Protein AF-A0A813L9Q8-F1 (afdb_monomer_lite)

Radius of gyration: 26.81 Å; chains: 1; bounding box: 58×36×61 Å

Organism: Polarella glacialis (NCBI:txid89957)

Sequence (128 aa):
VRGERARVSLQGWLHARSLEETLGFESRQFATLQQILVPKEPCPAVVAAPAGGQEEDSNELSEEDLKVLSEWISPAYLSPQALQAVCKRFENASYAVLTEFLRPEVAARLSTSLEEVDAADGFAPGAE

pLDDT: mean 76.22, std 12.98, range [47.34, 92.19]

InterPro domains:
  IPR019601 Oxoglutarate/iron-dependent oxygenase, C-terminal degradation domain [PF10637] (65-119)
  IPR043044 TPA1/Ofd1, C-terminal [G3DSA:3.60.130.20] (16-128)
  IPR051842 Ribosomal subunit uS12 prolyl hydroxylase [PTHR12117] (4-118)

Foldseek 3Di:
DPDPDDDDDDDDDDDDPDCVPDPCSVVDDPPDVVNVPPDPDDDPDPPDDPPPPDPPPPPDDDPVNLVVLVQWFDVCCVDPVNVVVQVVVCVVPVDGDDDRGTDPVVVVVVVVVVQVVCVVVQNHDPSD

Secondary structure (DSSP, 8-state):
--SS------------S-STTSTTGGG-----HHHHHS-SS------PPP---------S--HHHHHHHHHHB-HHHHSHHHHHHHHHHHHHHS----SS-B-HHHHHHHHHHHHHHHHHTT--TT--

Structure (mmCIF, N/CA/C/O backbone):
data_AF-A0A813L9Q8-F1
#
_entry.id   AF-A0A813L9Q8-F1
#
loop_
_atom_site.group_PDB
_atom_site.id
_atom_site.type_symbol
_atom_site.label_atom_id
_atom_site.label_alt_id
_atom_site.label_comp_id
_atom_site.label_asym_id
_atom_site.label_entity_id
_atom_site.label_seq_id
_atom_site.pdbx_PDB_ins_code
_atom_site.Cartn_x
_atom_site.Cartn_y
_atom_site.Cartn_z
_atom_site.occupancy
_atom_site.B_iso_or_equiv
_atom_site.auth_seq_id
_atom_site.auth_comp_id
_atom_site.auth_asym_id
_atom_site.auth_atom_id
_atom_site.pdbx_PDB_model_num
ATOM 1 N N . VAL A 1 1 ? 0.931 -10.677 -21.254 1.00 59.31 1 VAL A N 1
ATOM 2 C CA . VAL A 1 1 ? -0.010 -10.782 -22.390 1.00 59.31 1 VAL A CA 1
ATOM 3 C C . VAL A 1 1 ? -1.357 -11.029 -21.765 1.00 59.31 1 VAL A C 1
ATOM 5 O O . VAL A 1 1 ? -1.476 -12.034 -21.079 1.00 59.31 1 VAL A O 1
ATOM 8 N N . ARG A 1 2 ? -2.282 -10.072 -21.854 1.00 67.06 2 ARG A N 1
ATOM 9 C CA . ARG A 1 2 ? -3.672 -10.329 -21.468 1.00 67.06 2 ARG A CA 1
ATOM 10 C C . ARG A 1 2 ? -4.304 -11.115 -22.629 1.00 67.06 2 ARG A C 1
ATOM 12 O O . ARG A 1 2 ? -4.109 -10.723 -23.779 1.00 67.06 2 ARG A O 1
ATOM 19 N N . GLY A 1 3 ? -4.861 -12.293 -22.343 1.00 79.88 3 GLY A N 1
ATOM 20 C CA . GLY A 1 3 ? -5.390 -13.256 -23.322 1.00 79.88 3 GLY A CA 1
ATOM 21 C C . GLY A 1 3 ? -4.858 -14.691 -23.159 1.00 79.88 3 GLY A C 1
ATOM 22 O O . GLY A 1 3 ? -3.745 -14.906 -22.685 1.00 79.88 3 GLY A O 1
ATOM 23 N N . GLU A 1 4 ? -5.634 -15.683 -23.609 1.00 81.06 4 GLU A N 1
ATOM 24 C CA . GLU A 1 4 ? -5.356 -17.134 -23.479 1.00 81.06 4 GLU A CA 1
ATOM 25 C C . GLU A 1 4 ? -4.259 -17.669 -24.421 1.00 81.06 4 GLU A C 1
ATOM 27 O O . GLU A 1 4 ? -4.006 -18.871 -24.511 1.00 81.06 4 GLU A O 1
ATOM 32 N N . ARG A 1 5 ? -3.601 -16.787 -25.176 1.00 83.88 5 ARG A N 1
ATOM 33 C CA . ARG A 1 5 ? -2.639 -17.188 -26.204 1.00 83.88 5 ARG A CA 1
ATOM 34 C C . ARG A 1 5 ? -1.246 -17.343 -25.615 1.00 83.88 5 ARG A C 1
ATOM 36 O O . ARG A 1 5 ? -0.712 -16.435 -24.980 1.00 83.88 5 ARG A O 1
ATOM 43 N N . ALA A 1 6 ? -0.612 -18.470 -25.921 1.00 84.94 6 ALA A N 1
ATOM 44 C CA . ALA A 1 6 ? 0.783 -18.693 -25.580 1.00 84.94 6 ALA A CA 1
ATOM 45 C C . ALA A 1 6 ? 1.686 -17.707 -26.341 1.00 84.94 6 ALA A C 1
ATOM 47 O O . ALA A 1 6 ? 1.743 -17.713 -27.573 1.00 84.94 6 ALA A O 1
ATOM 48 N N . ARG A 1 7 ? 2.428 -16.868 -25.607 1.00 83.94 7 ARG A N 1
ATOM 49 C CA . ARG A 1 7 ? 3.512 -16.059 -26.177 1.00 83.94 7 ARG A CA 1
ATOM 50 C C . ARG A 1 7 ? 4.795 -16.875 -26.164 1.00 83.94 7 ARG A C 1
ATOM 52 O O . ARG A 1 7 ? 5.463 -16.963 -25.138 1.00 83.94 7 ARG A O 1
ATOM 59 N N . VAL A 1 8 ? 5.157 -17.425 -27.317 1.00 89.31 8 VAL A N 1
ATOM 60 C CA . VAL A 1 8 ? 6.492 -17.988 -27.532 1.00 89.31 8 VAL A CA 1
ATOM 61 C C . VAL A 1 8 ? 7.408 -16.857 -27.990 1.00 89.31 8 VAL A C 1
ATOM 63 O O . VAL A 1 8 ? 7.179 -16.255 -29.037 1.00 89.31 8 VAL A O 1
ATOM 66 N N . SER A 1 9 ? 8.431 -16.541 -27.199 1.00 89.69 9 SER A N 1
ATOM 67 C CA . SER A 1 9 ? 9.464 -15.572 -27.572 1.00 89.69 9 SER A CA 1
ATOM 68 C C . SER A 1 9 ? 10.846 -16.181 -27.400 1.00 89.69 9 SER A C 1
ATOM 70 O O . SER A 1 9 ? 11.206 -16.597 -26.301 1.00 89.69 9 SER A O 1
ATOM 72 N N . LEU A 1 10 ? 11.630 -16.183 -28.476 1.00 87.12 10 LEU A N 1
ATOM 73 C CA . LEU A 1 10 ? 13.067 -16.412 -28.409 1.00 87.12 10 LEU A CA 1
ATOM 74 C C . LEU A 1 10 ? 13.732 -15.066 -28.132 1.00 87.12 10 LEU A C 1
ATOM 76 O O . LEU A 1 10 ? 13.643 -14.150 -28.946 1.00 87.12 10 LEU A O 1
ATOM 80 N N . GLN A 1 11 ? 14.350 -14.945 -26.962 1.00 90.94 11 GLN A N 1
ATOM 81 C CA . GLN A 1 11 ? 15.095 -13.757 -26.566 1.00 90.94 11 GLN A CA 1
ATOM 82 C C . GLN A 1 11 ? 16.581 -14.085 -26.495 1.00 90.94 11 GLN A C 1
ATOM 84 O O . GLN A 1 11 ? 16.978 -15.124 -25.971 1.00 90.94 11 GLN A O 1
ATOM 89 N N . GLY A 1 12 ? 17.396 -13.191 -27.037 1.00 90.31 12 GLY A N 1
ATOM 90 C CA . GLY A 1 12 ? 18.842 -13.312 -27.051 1.00 90.31 12 GLY A CA 1
ATOM 91 C C . GLY A 1 12 ? 19.469 -11.958 -27.335 1.00 90.31 12 GLY A C 1
ATOM 92 O O . GLY A 1 12 ? 18.827 -11.070 -27.893 1.00 90.31 12 GLY A O 1
ATOM 93 N N . TRP A 1 13 ? 20.723 -11.813 -26.931 1.00 85.69 13 TRP A N 1
ATOM 94 C CA . TRP A 1 13 ? 21.517 -10.620 -27.178 1.00 85.69 13 TRP A CA 1
ATOM 95 C C . TRP A 1 13 ? 22.712 -11.013 -28.035 1.00 85.69 13 TRP A C 1
ATOM 97 O O . TRP A 1 13 ? 23.395 -11.997 -27.754 1.00 85.69 13 TRP A O 1
ATOM 107 N N . LEU A 1 14 ? 22.961 -10.245 -29.091 1.00 81.12 14 LEU A N 1
ATOM 108 C CA . LEU A 1 14 ? 24.197 -10.354 -29.853 1.00 81.12 14 LEU A CA 1
ATOM 109 C C . LEU A 1 14 ? 25.242 -9.487 -29.157 1.00 81.12 14 LEU A C 1
ATOM 111 O O . LEU A 1 14 ? 25.159 -8.259 -29.181 1.00 81.12 14 LEU A O 1
ATOM 115 N N . HIS A 1 15 ? 26.208 -10.130 -28.510 1.00 78.19 15 HIS A N 1
ATOM 116 C CA . HIS A 1 15 ? 27.351 -9.428 -27.942 1.00 78.19 15 HIS A CA 1
ATOM 117 C C . HIS A 1 15 ? 28.313 -8.993 -29.054 1.00 78.19 15 HIS A C 1
ATOM 119 O O . HIS A 1 15 ? 28.488 -9.690 -30.057 1.00 78.19 15 HIS A O 1
ATOM 125 N N . ALA A 1 16 ? 28.955 -7.838 -28.872 1.00 74.94 16 ALA A N 1
ATOM 126 C CA . ALA A 1 16 ? 30.106 -7.469 -29.688 1.00 74.94 16 ALA A CA 1
ATOM 127 C C . ALA A 1 16 ? 31.236 -8.496 -29.481 1.00 74.94 16 ALA A C 1
ATOM 129 O O . ALA A 1 16 ? 31.411 -8.994 -28.370 1.00 74.94 16 ALA A O 1
ATOM 130 N N . ARG A 1 17 ? 31.993 -8.811 -30.544 1.00 66.94 17 ARG A N 1
ATOM 131 C CA . ARG A 1 17 ? 33.055 -9.841 -30.526 1.00 66.94 17 ARG A CA 1
ATOM 132 C C . ARG A 1 17 ? 34.159 -9.547 -29.505 1.00 66.94 17 ARG A C 1
ATOM 134 O O . ARG A 1 17 ? 34.606 -10.447 -28.808 1.00 66.94 17 ARG A O 1
ATOM 141 N N . SER A 1 18 ? 34.541 -8.280 -29.406 1.00 67.06 18 SER A N 1
ATOM 142 C CA . SER A 1 18 ? 35.414 -7.697 -28.392 1.00 67.06 18 SER A CA 1
ATOM 143 C C . SER A 1 18 ? 35.185 -6.184 -28.423 1.00 67.06 18 SER A C 1
ATOM 145 O O . SER A 1 18 ? 34.849 -5.638 -29.479 1.00 67.06 18 SER A O 1
ATOM 147 N N . LEU A 1 19 ? 35.337 -5.496 -27.289 1.00 61.44 19 LEU A N 1
ATOM 148 C CA . LEU A 1 19 ? 35.254 -4.030 -27.229 1.00 61.44 19 LEU A CA 1
ATOM 149 C C . LEU A 1 19 ? 36.239 -3.388 -28.227 1.00 61.44 19 LEU A C 1
ATOM 151 O O . LEU A 1 19 ? 35.873 -2.467 -28.950 1.00 61.44 19 LEU A O 1
ATOM 155 N N . GLU A 1 20 ? 37.439 -3.956 -28.339 1.00 61.34 20 GLU A N 1
ATOM 156 C CA . GLU A 1 20 ? 38.561 -3.456 -29.146 1.00 61.34 20 GLU A CA 1
ATOM 157 C C . GLU A 1 20 ? 38.344 -3.597 -30.663 1.00 61.34 20 GLU A C 1
ATOM 159 O O . GLU A 1 20 ? 38.853 -2.798 -31.443 1.00 61.34 20 GLU A O 1
ATOM 164 N N . GLU A 1 21 ? 37.542 -4.573 -31.099 1.00 63.16 21 GLU A N 1
ATOM 165 C CA . GLU A 1 21 ? 37.242 -4.810 -32.522 1.00 63.16 21 GLU A CA 1
ATOM 166 C C . GLU A 1 21 ? 36.068 -3.960 -33.035 1.00 63.16 21 GLU A C 1
ATOM 168 O O . GLU A 1 21 ? 35.754 -3.966 -34.230 1.00 63.16 21 GLU A O 1
ATOM 173 N N . THR A 1 22 ? 35.383 -3.228 -32.149 1.00 63.47 22 THR A N 1
ATOM 174 C CA . THR A 1 22 ? 34.287 -2.349 -32.563 1.00 63.47 22 THR A CA 1
ATOM 175 C C . THR A 1 22 ? 34.817 -1.020 -33.091 1.00 63.47 22 THR A C 1
ATOM 177 O O . THR A 1 22 ? 35.458 -0.253 -32.375 1.00 63.47 22 THR A O 1
ATOM 180 N N . LEU A 1 23 ? 34.514 -0.721 -34.359 1.00 60.25 23 LEU A N 1
ATOM 181 C CA . LEU A 1 23 ? 34.817 0.569 -34.985 1.00 60.25 23 LEU A CA 1
ATOM 182 C C . LEU A 1 23 ? 34.332 1.721 -34.089 1.00 60.25 23 LEU A C 1
ATOM 184 O O . LEU A 1 23 ? 33.148 1.807 -33.749 1.00 60.25 23 LEU A O 1
ATOM 188 N N . GLY A 1 24 ? 35.262 2.595 -33.699 1.00 63.25 24 GLY A N 1
ATOM 189 C CA . GLY A 1 24 ? 34.985 3.745 -32.839 1.00 63.25 24 GLY A CA 1
ATOM 190 C C . GLY A 1 24 ? 35.039 3.467 -31.334 1.00 63.25 24 GLY A C 1
ATOM 191 O O . GLY A 1 24 ? 34.584 4.320 -30.574 1.00 63.25 24 GLY A O 1
ATOM 192 N N . PHE A 1 25 ? 35.593 2.332 -30.888 1.00 62.59 25 PHE A N 1
ATOM 193 C CA . PHE A 1 25 ? 35.794 2.029 -29.466 1.00 62.59 25 PHE A CA 1
ATOM 194 C C . PHE A 1 25 ? 36.480 3.168 -28.696 1.00 62.59 25 PHE A C 1
ATOM 196 O O . PHE A 1 25 ? 35.950 3.631 -27.690 1.00 62.59 25 PHE A O 1
ATOM 203 N N . GLU A 1 26 ? 37.584 3.700 -29.224 1.00 64.81 26 GLU A N 1
ATOM 204 C CA . GLU A 1 26 ? 38.341 4.786 -28.580 1.00 64.81 26 GLU A CA 1
ATOM 205 C C . GLU A 1 26 ? 37.569 6.112 -28.485 1.00 64.81 26 GLU A C 1
ATOM 207 O O . GLU A 1 26 ? 37.870 6.956 -27.646 1.00 64.81 26 GLU A O 1
ATOM 212 N N . SER A 1 27 ? 36.542 6.296 -29.320 1.00 62.53 27 SER A N 1
ATOM 213 C CA . SER A 1 27 ? 35.689 7.493 -29.309 1.00 62.53 27 SER A CA 1
ATOM 214 C C . SER A 1 27 ? 34.478 7.376 -28.377 1.00 62.53 27 SER A C 1
ATOM 216 O O . SER A 1 27 ? 33.759 8.357 -28.171 1.00 62.53 27 SER A O 1
ATOM 218 N N . ARG A 1 28 ? 34.225 6.192 -27.798 1.00 64.38 28 ARG A N 1
ATOM 219 C CA . ARG A 1 28 ? 33.117 5.984 -26.861 1.00 64.38 28 ARG A CA 1
ATOM 220 C C . ARG A 1 28 ? 33.527 6.480 -25.483 1.00 64.38 28 ARG A C 1
ATOM 222 O O . ARG A 1 28 ? 34.222 5.802 -24.735 1.00 64.38 28 ARG A O 1
ATOM 229 N N . GLN A 1 29 ? 33.041 7.661 -25.125 1.00 60.31 29 GLN A N 1
ATOM 230 C CA . GLN A 1 29 ? 33.058 8.105 -23.740 1.00 60.31 29 GLN A CA 1
ATOM 231 C C . GLN A 1 29 ? 32.110 7.200 -22.952 1.00 60.31 29 GLN A C 1
ATOM 233 O O . GLN A 1 29 ? 30.890 7.275 -23.104 1.00 60.31 29 GLN A O 1
ATOM 238 N N . PHE A 1 30 ? 32.669 6.300 -22.145 1.00 56.50 30 PHE A N 1
ATOM 239 C CA . PHE A 1 30 ? 31.896 5.561 -21.161 1.00 56.50 30 PHE A CA 1
ATOM 240 C C . PHE A 1 30 ? 31.356 6.568 -20.151 1.00 56.50 30 PHE A C 1
ATOM 242 O O . PHE A 1 30 ? 32.041 6.934 -19.199 1.00 56.50 30 PHE A O 1
ATOM 249 N N . ALA A 1 31 ? 30.124 7.028 -20.347 1.00 60.34 31 ALA A N 1
ATOM 250 C CA . ALA A 1 31 ? 29.362 7.526 -19.221 1.00 60.34 31 ALA A CA 1
ATOM 251 C C . ALA A 1 31 ? 29.210 6.325 -18.283 1.00 60.34 31 ALA A C 1
ATOM 253 O O . ALA A 1 31 ? 28.481 5.377 -18.588 1.00 60.34 31 ALA A O 1
ATOM 254 N N . THR A 1 32 ? 29.986 6.306 -17.197 1.00 71.31 32 THR A N 1
ATOM 255 C CA . THR A 1 32 ? 29.870 5.280 -16.161 1.00 71.31 32 THR A CA 1
ATOM 256 C C . THR A 1 32 ? 28.398 5.188 -15.797 1.00 71.31 32 THR A C 1
ATOM 258 O O . THR A 1 32 ? 27.752 6.217 -15.624 1.00 71.31 32 THR A O 1
ATOM 261 N N . LEU A 1 33 ? 27.853 3.978 -15.683 1.00 65.06 33 LEU A N 1
ATOM 262 C CA . LEU A 1 33 ? 26.441 3.747 -15.358 1.00 65.06 33 LEU A CA 1
ATOM 263 C C . LEU A 1 33 ? 25.990 4.632 -14.172 1.00 65.06 33 LEU A C 1
ATOM 265 O O . LEU A 1 33 ? 24.903 5.198 -14.186 1.00 65.06 33 LEU A O 1
ATOM 269 N N . GLN A 1 34 ? 26.892 4.854 -13.213 1.00 66.31 34 GLN A N 1
ATOM 270 C CA . GLN A 1 34 ? 26.740 5.773 -12.083 1.00 66.31 34 GLN A CA 1
ATOM 271 C C . GLN A 1 34 ? 26.394 7.220 -12.479 1.00 66.31 34 GLN A C 1
ATOM 273 O O . GLN A 1 34 ? 25.550 7.815 -11.830 1.00 66.31 34 GLN A O 1
ATOM 278 N N . GLN A 1 35 ? 26.977 7.775 -13.544 1.00 67.62 35 GLN A N 1
ATOM 279 C CA . GLN A 1 35 ? 26.709 9.128 -14.048 1.00 67.62 35 GLN A CA 1
ATOM 280 C C . GLN A 1 35 ? 25.319 9.257 -14.692 1.00 67.62 35 GLN A C 1
ATOM 282 O O . GLN A 1 35 ? 24.729 10.332 -14.652 1.00 67.62 35 GLN A O 1
ATOM 287 N N . ILE A 1 36 ? 24.790 8.171 -15.265 1.00 67.94 36 ILE A N 1
ATOM 288 C CA . ILE A 1 36 ? 23.432 8.115 -15.835 1.00 67.94 36 ILE A CA 1
ATOM 289 C C . ILE A 1 36 ? 22.393 7.852 -14.735 1.00 67.94 36 ILE A C 1
ATOM 291 O O . ILE A 1 36 ? 21.276 8.355 -14.809 1.00 67.94 36 ILE A O 1
ATOM 295 N N . LEU A 1 37 ? 22.766 7.083 -13.706 1.00 67.44 37 LEU A N 1
ATOM 296 C CA . LEU A 1 37 ? 21.920 6.817 -12.545 1.00 67.44 37 LEU A CA 1
ATOM 297 C C . LEU A 1 37 ? 21.814 7.991 -11.576 1.00 67.44 37 LEU A C 1
ATOM 299 O O . LEU A 1 37 ? 20.940 7.938 -10.717 1.00 67.44 37 LEU A O 1
ATOM 303 N N . VAL A 1 38 ? 22.659 9.027 -11.682 1.00 69.25 38 VAL A N 1
ATOM 304 C CA . VAL A 1 38 ? 22.390 10.289 -10.982 1.00 69.25 38 VAL A CA 1
ATOM 305 C C . VAL A 1 38 ? 21.124 10.872 -11.613 1.00 69.25 38 VAL A C 1
ATOM 307 O O . VAL A 1 38 ? 21.164 11.294 -12.773 1.00 69.25 38 VAL A O 1
ATOM 310 N N . PRO A 1 39 ? 19.988 10.869 -10.900 1.00 61.19 39 PRO A N 1
ATOM 311 C CA . PRO A 1 39 ? 18.724 11.263 -11.490 1.00 61.19 39 PRO A CA 1
ATOM 312 C C . PRO A 1 39 ? 18.794 12.753 -11.850 1.00 61.19 39 PRO A C 1
ATOM 314 O O . PRO A 1 39 ? 18.951 13.611 -10.985 1.00 61.19 39 PRO A O 1
ATOM 317 N N . LYS A 1 40 ? 18.723 13.058 -13.151 1.00 61.12 40 LYS A N 1
ATOM 318 C CA . LYS A 1 40 ? 18.701 14.435 -13.679 1.00 61.12 40 LYS A CA 1
ATOM 319 C C . LYS A 1 40 ? 17.380 15.147 -13.364 1.00 61.12 40 LYS A C 1
ATOM 321 O O . LYS A 1 40 ? 17.338 16.373 -13.323 1.00 61.12 40 LYS A O 1
ATOM 326 N N . GLU A 1 41 ? 16.334 14.370 -13.103 1.00 64.06 41 GLU A N 1
ATOM 327 C CA . GLU A 1 41 ? 15.063 14.830 -12.557 1.00 64.06 41 GLU A CA 1
ATOM 328 C C . GLU A 1 41 ? 14.855 14.146 -11.206 1.00 64.06 41 GLU A C 1
ATOM 330 O O . GLU A 1 41 ? 14.981 12.920 -11.136 1.00 64.06 41 GLU A O 1
ATOM 335 N N . PRO A 1 42 ? 14.578 14.892 -10.124 1.00 61.78 42 PRO A N 1
ATOM 336 C CA . PRO A 1 42 ? 14.316 14.270 -8.843 1.00 61.78 42 PRO A CA 1
ATOM 337 C C . PRO A 1 42 ? 13.075 13.386 -8.992 1.00 61.78 42 PRO A C 1
ATOM 339 O O . PRO A 1 42 ? 11.970 13.880 -9.211 1.00 61.78 42 PRO A O 1
ATOM 342 N N . CYS A 1 43 ? 13.248 12.070 -8.830 1.00 63.12 43 CYS A N 1
ATOM 343 C CA . CYS A 1 43 ? 12.152 11.227 -8.351 1.00 63.12 43 CYS A CA 1
ATOM 344 C C . CYS A 1 43 ? 11.531 11.934 -7.139 1.00 63.12 43 CYS A C 1
ATOM 346 O O . CYS A 1 43 ? 12.296 12.588 -6.420 1.00 63.12 43 CYS A O 1
ATOM 348 N N . PRO A 1 44 ? 10.207 11.842 -6.900 1.00 68.00 44 PRO A N 1
ATOM 349 C CA . PRO A 1 44 ? 9.587 12.486 -5.748 1.00 68.00 44 PRO A CA 1
ATOM 350 C C . PRO A 1 44 ? 10.413 12.134 -4.516 1.00 68.00 44 PRO A C 1
ATOM 352 O O . PRO A 1 44 ? 10.496 10.969 -4.120 1.00 68.00 44 PRO A O 1
ATOM 355 N N . ALA A 1 45 ? 11.148 13.129 -4.014 1.00 64.56 45 ALA A N 1
ATOM 356 C CA . ALA A 1 45 ? 12.075 12.903 -2.931 1.00 64.56 45 ALA A CA 1
ATOM 357 C C . ALA A 1 45 ? 11.232 12.431 -1.755 1.00 64.56 45 ALA A C 1
ATOM 359 O O . ALA A 1 45 ? 10.157 12.981 -1.505 1.00 64.56 45 ALA A O 1
ATOM 360 N N . VAL A 1 46 ? 11.707 11.415 -1.038 1.00 66.00 46 VAL A N 1
ATOM 361 C CA . VAL A 1 46 ? 11.162 11.121 0.282 1.00 66.00 46 VAL A CA 1
ATOM 362 C C . VAL A 1 46 ? 11.526 12.326 1.1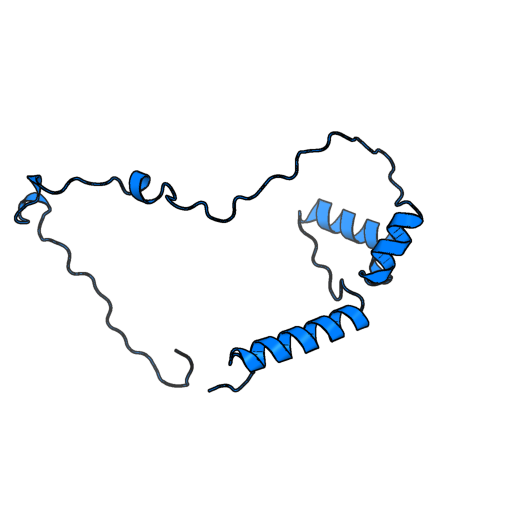37 1.00 66.00 46 VAL A C 1
ATOM 364 O O . VAL A 1 46 ? 12.629 12.420 1.674 1.00 66.00 46 VAL A O 1
ATOM 367 N N . VAL A 1 47 ? 10.636 13.313 1.162 1.00 69.69 47 VAL A N 1
ATOM 368 C CA . VAL A 1 47 ? 10.757 14.456 2.048 1.00 69.69 47 VAL A CA 1
ATOM 369 C C . VAL A 1 47 ? 10.524 13.877 3.428 1.00 69.69 47 VAL A C 1
ATOM 371 O O . VAL A 1 47 ? 9.394 13.571 3.801 1.00 69.69 47 VAL A O 1
ATOM 374 N N . ALA A 1 48 ? 11.610 13.655 4.166 1.00 66.06 48 ALA A N 1
ATOM 375 C CA . ALA A 1 48 ? 11.499 13.469 5.596 1.00 66.06 48 ALA A CA 1
ATOM 376 C C . ALA A 1 48 ? 10.771 14.707 6.121 1.00 66.06 48 ALA A C 1
ATOM 378 O O . ALA A 1 48 ? 11.263 15.830 5.969 1.00 66.06 48 ALA A O 1
ATOM 379 N N . ALA A 1 49 ? 9.580 14.504 6.688 1.00 70.19 49 ALA A N 1
ATOM 380 C CA . ALA A 1 49 ? 8.984 15.525 7.529 1.00 70.19 49 ALA A CA 1
ATOM 381 C C . ALA A 1 49 ? 10.073 15.956 8.525 1.00 70.19 49 ALA A C 1
ATOM 383 O O . ALA A 1 49 ? 10.801 15.080 9.014 1.00 70.19 49 ALA A O 1
ATOM 384 N N . PRO A 1 50 ? 10.260 17.267 8.773 1.00 61.91 50 PRO A N 1
ATOM 385 C CA . PRO A 1 50 ? 11.208 17.693 9.786 1.00 61.91 50 PRO A CA 1
ATOM 386 C C . PRO A 1 50 ? 10.860 16.906 11.042 1.00 61.91 50 PRO A C 1
ATOM 388 O O . PRO A 1 50 ? 9.698 16.903 11.447 1.00 61.91 50 PRO A O 1
ATOM 391 N N . ALA A 1 51 ? 11.832 16.165 11.578 1.00 55.56 51 ALA A N 1
ATOM 392 C CA . ALA A 1 51 ? 11.677 15.479 12.846 1.00 55.56 51 ALA A CA 1
ATOM 393 C C . ALA A 1 51 ? 11.439 16.574 13.886 1.00 55.56 51 ALA A C 1
ATOM 395 O O . ALA A 1 51 ? 12.380 17.158 14.423 1.00 55.56 51 ALA A O 1
ATOM 396 N N . GLY A 1 52 ? 10.171 16.945 14.061 1.00 50.19 52 GLY A N 1
ATOM 397 C CA . GLY A 1 52 ? 9.718 17.805 15.125 1.00 50.19 52 GLY A CA 1
ATOM 398 C C . GLY A 1 52 ? 10.072 17.066 16.392 1.00 50.19 52 GLY A C 1
ATOM 399 O O . GLY A 1 52 ? 9.419 16.090 16.745 1.00 50.19 52 GLY A O 1
ATOM 400 N N . GLY A 1 53 ? 11.170 17.485 17.014 1.00 47.38 53 GLY A N 1
ATOM 401 C CA . GLY A 1 53 ? 11.480 17.154 18.388 1.00 47.38 53 GLY A CA 1
ATOM 402 C C . GLY A 1 53 ? 10.393 17.756 19.259 1.00 47.38 53 GLY A C 1
ATOM 403 O O . GLY A 1 53 ? 10.534 18.862 19.765 1.00 47.38 53 GLY A O 1
ATOM 404 N N . GLN A 1 54 ? 9.291 17.038 19.383 1.00 47.34 54 GLN A N 1
ATOM 405 C CA . GLN A 1 54 ? 8.434 17.097 20.540 1.00 47.34 54 GLN A CA 1
ATOM 406 C C . GLN A 1 54 ? 8.319 15.657 21.010 1.00 47.34 54 GLN A C 1
ATOM 408 O O . GLN A 1 54 ? 7.591 14.843 20.447 1.00 47.34 54 GLN A O 1
ATOM 413 N N . GLU A 1 55 ? 9.114 15.349 22.030 1.00 50.62 55 GLU A N 1
ATOM 414 C CA . GLU A 1 55 ? 8.779 14.340 23.026 1.00 50.62 55 GLU A CA 1
ATOM 415 C C . GLU A 1 55 ? 7.443 14.766 23.659 1.00 50.62 55 GLU A C 1
ATOM 417 O O . GLU A 1 55 ? 7.394 15.305 24.761 1.00 50.62 55 GLU A O 1
ATOM 422 N N . GLU A 1 56 ? 6.338 14.620 22.929 1.00 50.06 56 GLU A N 1
ATOM 423 C CA . GLU A 1 56 ? 5.016 14.635 23.538 1.00 50.06 56 GLU A CA 1
ATOM 424 C C . GLU A 1 56 ? 4.810 13.233 24.106 1.00 50.06 56 GLU A C 1
ATOM 426 O O . GLU A 1 56 ? 4.151 12.377 23.522 1.00 50.06 56 GLU A O 1
ATOM 431 N N . ASP A 1 57 ? 5.423 13.010 25.271 1.00 49.06 57 ASP A N 1
ATOM 432 C CA . ASP A 1 57 ? 5.087 11.957 26.232 1.00 49.06 57 ASP A CA 1
ATOM 433 C C . ASP A 1 57 ? 3.673 12.205 26.796 1.00 49.06 57 ASP A C 1
ATOM 435 O O . ASP A 1 57 ? 3.442 12.324 27.999 1.00 49.06 57 ASP A O 1
ATOM 439 N N . SER A 1 58 ? 2.690 12.301 25.908 1.00 5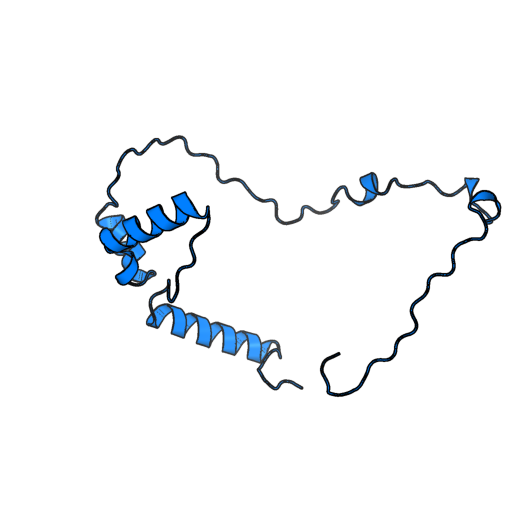0.38 58 SER A N 1
ATOM 440 C CA . SER A 1 58 ? 1.278 12.207 26.238 1.00 50.38 58 SER A CA 1
ATOM 441 C C . SER A 1 58 ? 0.784 10.933 25.573 1.00 50.38 58 SER A C 1
ATOM 443 O O . SER A 1 58 ? 0.362 10.930 24.424 1.00 50.38 58 SER A O 1
ATOM 445 N N . ASN A 1 59 ? 0.863 9.819 26.304 1.00 56.56 59 ASN A N 1
ATOM 446 C CA . ASN A 1 59 ? 0.377 8.489 25.898 1.00 56.56 59 ASN A CA 1
ATOM 447 C C . ASN A 1 59 ? -1.142 8.435 25.595 1.00 56.56 59 ASN A C 1
ATOM 449 O O . ASN A 1 59 ? -1.705 7.351 25.431 1.00 56.56 59 ASN A O 1
ATOM 453 N N . GLU A 1 60 ? -1.821 9.579 25.550 1.00 65.06 60 GLU A N 1
ATOM 454 C CA . GLU A 1 60 ? -3.266 9.709 25.465 1.00 65.06 60 GLU A CA 1
ATOM 455 C C . GLU A 1 60 ? -3.621 10.683 24.338 1.00 65.06 60 GLU A C 1
ATOM 457 O O . GLU A 1 60 ? -3.238 11.850 24.353 1.00 65.06 60 GLU A O 1
ATOM 462 N N . LEU A 1 61 ? -4.349 10.173 23.342 1.00 70.00 61 LEU A N 1
ATOM 463 C CA . LEU A 1 61 ? -4.935 10.977 22.270 1.00 70.00 61 LEU A CA 1
ATOM 464 C C . LEU A 1 61 ? -5.885 12.009 22.886 1.00 70.00 61 LEU A C 1
ATOM 466 O O . LEU A 1 61 ? -6.745 11.637 23.691 1.00 70.00 61 LEU A O 1
ATOM 470 N N . SER A 1 62 ? -5.768 13.280 22.495 1.00 82.06 62 SER A N 1
ATOM 471 C CA . SER A 1 62 ? -6.711 14.296 22.957 1.00 82.06 62 SER A CA 1
ATOM 472 C C . SER A 1 62 ? -8.128 13.980 22.456 1.00 82.06 62 SER A C 1
ATOM 474 O O . SER A 1 62 ? -8.326 13.312 21.437 1.00 82.06 62 SER A O 1
ATOM 476 N N . GLU A 1 63 ? -9.154 14.471 23.154 1.00 77.56 63 GLU A N 1
ATOM 477 C CA . GLU A 1 63 ? -10.546 14.298 22.710 1.00 77.56 63 GLU A CA 1
ATOM 478 C C . GLU A 1 63 ? -10.809 14.935 21.334 1.00 77.56 63 GLU A C 1
ATOM 480 O O . GLU A 1 63 ? -11.726 14.532 20.617 1.00 77.56 63 GLU A O 1
ATOM 485 N N . GLU A 1 64 ? -10.017 15.940 20.967 1.00 82.56 64 GLU A N 1
ATOM 486 C CA . GLU A 1 64 ? -10.064 16.617 19.673 1.00 82.56 64 GLU A CA 1
ATOM 487 C C . GLU A 1 64 ? -9.479 15.717 18.579 1.00 82.56 64 GLU A C 1
ATOM 489 O O . GLU A 1 64 ? -10.122 15.514 17.546 1.00 82.56 64 GLU A O 1
ATOM 494 N N . ASP A 1 65 ? -8.346 15.068 18.851 1.00 83.12 65 ASP A N 1
ATOM 495 C CA . ASP A 1 65 ? -7.728 14.098 17.941 1.00 83.12 65 ASP A CA 1
ATOM 496 C C . ASP A 1 65 ? -8.619 12.875 17.739 1.00 83.12 65 ASP A C 1
ATOM 498 O O . ASP A 1 65 ? -8.790 12.399 16.617 1.00 83.12 65 ASP A O 1
ATOM 502 N N . LEU A 1 66 ? -9.257 12.387 18.806 1.00 81.81 66 LEU A N 1
ATOM 503 C CA . LEU A 1 66 ? -10.207 11.281 18.714 1.00 81.81 66 LEU A CA 1
ATOM 504 C C . LEU A 1 66 ? -11.412 11.634 17.843 1.00 81.81 66 LEU A C 1
ATOM 506 O O . LEU A 1 66 ? -11.866 10.779 17.082 1.00 81.81 66 LEU A O 1
ATOM 510 N N . LYS A 1 67 ? -11.917 12.873 17.903 1.00 84.50 67 LYS A N 1
ATOM 511 C CA . LYS A 1 67 ? -13.004 13.325 17.020 1.00 84.50 67 LYS A CA 1
ATOM 512 C C . LYS A 1 67 ? -12.565 13.287 15.565 1.00 84.50 67 LYS A C 1
ATOM 514 O O . LYS A 1 67 ? -13.249 12.655 14.764 1.00 84.50 67 LYS A O 1
ATOM 519 N N . VAL A 1 68 ? -11.404 13.859 15.248 1.00 86.44 68 VAL A N 1
ATOM 520 C CA . VAL A 1 68 ? -10.864 13.857 13.881 1.00 86.44 68 VAL A CA 1
ATOM 521 C C . VAL A 1 68 ? -10.641 12.428 13.390 1.00 86.44 68 VAL A C 1
ATOM 523 O O . VAL A 1 68 ? -11.129 12.052 12.329 1.00 86.44 68 VAL A O 1
ATOM 526 N N . LEU A 1 69 ? -9.977 11.580 14.175 1.00 85.19 69 LEU A N 1
ATOM 527 C CA . LEU A 1 69 ? -9.712 10.191 13.796 1.00 85.19 69 LEU A CA 1
ATOM 528 C C . LEU A 1 69 ? -11.006 9.378 13.643 1.00 85.19 69 LEU A C 1
ATOM 530 O O . LEU A 1 69 ? -11.085 8.518 12.765 1.00 85.19 69 LEU A O 1
ATOM 534 N N . SER A 1 70 ? -12.041 9.674 14.435 1.00 85.50 70 SER A N 1
ATOM 535 C CA . SER A 1 70 ? -13.342 9.002 14.352 1.00 85.50 70 SER A CA 1
ATOM 536 C C . SER A 1 70 ? -14.114 9.271 13.068 1.00 85.50 70 SER A C 1
ATOM 538 O O . SER A 1 70 ? -14.972 8.462 12.718 1.00 85.50 70 SER A O 1
ATOM 540 N N . GLU A 1 71 ? -13.811 10.352 12.348 1.00 87.94 71 GLU A N 1
ATOM 541 C CA . GLU A 1 71 ? -14.424 10.649 11.051 1.00 87.94 71 GLU A CA 1
ATOM 542 C C . GLU A 1 71 ? -13.888 9.738 9.936 1.00 87.94 71 GLU A C 1
ATOM 544 O O . GLU A 1 71 ? -14.615 9.428 8.991 1.00 87.94 71 GLU A O 1
ATOM 549 N N . TRP A 1 72 ? -12.649 9.255 10.067 1.00 86.56 72 TRP A N 1
ATOM 550 C CA . TRP A 1 72 ? -11.941 8.534 9.003 1.00 86.56 72 TRP A CA 1
ATOM 551 C C . TRP A 1 72 ? -11.729 7.050 9.315 1.00 86.56 72 TRP A C 1
ATOM 553 O O . TRP A 1 72 ? -11.903 6.199 8.438 1.00 86.56 72 TRP A O 1
ATOM 563 N N . ILE A 1 73 ? -11.373 6.725 10.558 1.00 89.00 73 ILE A N 1
ATOM 564 C CA . ILE A 1 73 ? -10.943 5.390 10.989 1.00 89.00 73 ILE A CA 1
ATOM 565 C C . ILE A 1 73 ? -12.122 4.606 11.570 1.00 89.00 73 ILE A C 1
ATOM 567 O O . ILE A 1 73 ? -13.010 5.152 12.231 1.00 89.00 73 ILE A O 1
ATOM 571 N N . SER A 1 74 ? -12.132 3.294 11.333 1.00 86.56 74 SER A N 1
ATOM 572 C CA . SER A 1 74 ? -13.094 2.378 11.944 1.00 86.56 74 SER A CA 1
ATOM 573 C C . SER A 1 74 ? -13.030 2.443 13.482 1.00 86.56 74 SER A C 1
ATOM 575 O O . SER A 1 74 ? -11.941 2.363 14.062 1.00 86.56 74 SER A O 1
ATOM 577 N N . PRO A 1 75 ? -14.179 2.518 14.183 1.00 82.62 75 PRO A N 1
ATOM 578 C CA . PRO A 1 75 ? -14.217 2.623 15.644 1.00 82.62 75 PRO A CA 1
ATOM 579 C C . PRO A 1 75 ? -13.593 1.414 16.353 1.00 82.62 75 PRO A C 1
ATOM 581 O O . PRO A 1 75 ? -13.184 1.527 17.507 1.00 82.62 75 PRO A O 1
ATOM 584 N N . ALA A 1 76 ? -13.460 0.275 15.664 1.00 83.62 76 ALA A N 1
ATOM 585 C CA . ALA A 1 76 ? -12.770 -0.902 16.183 1.00 83.62 76 ALA A CA 1
ATOM 586 C C . ALA A 1 76 ? -11.312 -0.594 16.568 1.00 83.62 76 ALA A C 1
ATOM 588 O O . ALA A 1 76 ? -10.835 -1.087 17.590 1.00 83.62 76 ALA A O 1
ATOM 589 N N . TYR A 1 77 ? -10.634 0.265 15.800 1.00 83.06 77 TYR A N 1
ATOM 590 C CA . TYR A 1 77 ? -9.231 0.632 16.008 1.00 83.06 77 TYR A CA 1
ATOM 591 C C . TYR A 1 77 ? -9.025 1.828 16.940 1.00 83.06 77 TYR A C 1
ATOM 593 O O . TYR A 1 77 ? -7.900 2.065 17.359 1.00 83.06 77 TYR A O 1
ATOM 601 N N . LEU A 1 78 ? -10.091 2.544 17.308 1.00 83.56 78 LEU A N 1
ATOM 602 C CA . LEU A 1 78 ? -10.033 3.645 18.279 1.00 83.56 78 LEU A CA 1
ATOM 603 C C . LEU A 1 78 ? -10.143 3.159 19.728 1.00 83.56 78 LEU A C 1
ATOM 605 O O . LEU A 1 78 ? -9.936 3.928 20.663 1.00 83.56 78 LEU A O 1
ATOM 609 N N . SER A 1 79 ? -10.461 1.877 19.932 1.00 83.62 79 SER A N 1
ATOM 610 C CA . SER A 1 79 ? -10.475 1.293 21.268 1.00 83.62 79 SER A CA 1
ATOM 611 C C . SER A 1 79 ? -9.041 1.086 21.790 1.00 83.62 79 SER A C 1
ATOM 613 O O . SER A 1 79 ? -8.186 0.566 21.063 1.00 83.62 79 SER A O 1
ATOM 615 N N . PRO A 1 80 ? -8.755 1.409 23.066 1.00 81.19 80 PRO A N 1
ATOM 616 C CA . PRO A 1 80 ? -7.408 1.270 23.627 1.00 81.19 80 PRO A CA 1
ATOM 617 C C . PRO A 1 80 ? -6.918 -0.187 23.606 1.00 81.19 80 PRO A C 1
ATOM 619 O O . PRO A 1 80 ? -5.729 -0.450 23.447 1.00 81.19 80 PRO A O 1
ATOM 622 N N . GLN A 1 81 ? -7.837 -1.155 23.699 1.00 83.38 81 GLN A N 1
ATOM 623 C CA . GLN A 1 81 ? -7.513 -2.580 23.597 1.00 83.38 81 GLN A CA 1
ATOM 624 C C . GLN A 1 81 ? -7.038 -2.970 22.192 1.00 83.38 81 GLN A C 1
ATOM 626 O O . GLN A 1 81 ? -6.080 -3.736 22.058 1.00 83.38 81 GLN A O 1
ATOM 631 N N . ALA A 1 82 ? -7.681 -2.445 21.146 1.00 83.75 82 ALA A N 1
ATOM 632 C CA . ALA A 1 82 ? -7.274 -2.714 19.773 1.00 83.75 82 ALA A CA 1
ATOM 633 C C . ALA A 1 82 ? -5.922 -2.072 19.455 1.00 83.75 82 ALA A C 1
ATOM 635 O O . ALA A 1 82 ? -5.069 -2.740 18.872 1.00 83.75 82 ALA A O 1
ATOM 636 N N . LEU A 1 83 ? -5.682 -0.834 19.902 1.00 84.50 83 LEU A N 1
ATOM 637 C CA . LEU A 1 83 ? -4.381 -0.176 19.746 1.00 84.50 83 LEU A CA 1
ATOM 638 C C . LEU A 1 83 ? -3.265 -0.967 20.433 1.00 84.50 83 LEU A C 1
ATOM 640 O O . LEU A 1 83 ? -2.252 -1.255 19.804 1.00 84.50 83 LEU A O 1
ATOM 644 N N . GLN A 1 84 ? -3.475 -1.438 21.666 1.00 85.25 84 GLN A N 1
ATOM 645 C CA . GLN A 1 84 ? -2.498 -2.298 22.344 1.00 85.25 84 GLN A CA 1
ATOM 646 C C . GLN A 1 84 ? -2.231 -3.607 21.592 1.00 85.25 84 GLN A C 1
ATOM 648 O O . GLN A 1 84 ? -1.092 -4.073 21.543 1.00 85.25 84 GLN A O 1
ATOM 653 N N . ALA A 1 85 ? -3.259 -4.221 21.001 1.00 86.38 85 ALA A N 1
ATOM 654 C CA . ALA A 1 85 ? -3.083 -5.424 20.193 1.00 86.38 85 ALA A CA 1
ATOM 655 C C . ALA A 1 85 ? -2.254 -5.148 18.927 1.00 86.38 85 ALA A C 1
ATOM 657 O O . ALA A 1 85 ? -1.432 -5.982 18.542 1.00 86.38 85 ALA A O 1
ATOM 658 N N . VAL A 1 86 ? -2.436 -3.982 18.302 1.00 86.25 86 VAL A N 1
ATOM 659 C CA . VAL A 1 86 ? -1.644 -3.534 17.149 1.00 86.25 86 VAL A CA 1
ATOM 660 C C . VAL A 1 86 ? -0.202 -3.241 17.558 1.00 86.25 86 VAL A C 1
ATOM 662 O O . VAL A 1 86 ? 0.701 -3.761 16.906 1.00 86.25 86 VAL A O 1
ATOM 665 N N . CYS A 1 87 ? 0.028 -2.524 18.663 1.00 86.38 87 CYS A N 1
ATOM 666 C CA . CYS A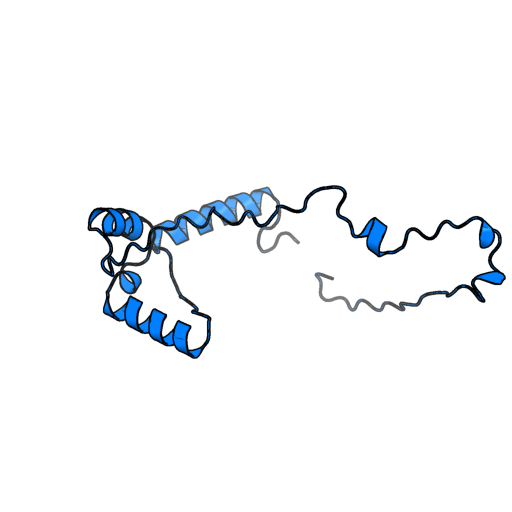 1 87 ? 1.370 -2.264 19.194 1.00 86.38 87 CYS A CA 1
ATOM 667 C C . CYS A 1 87 ? 2.122 -3.570 19.459 1.00 86.38 87 CYS A C 1
ATOM 669 O O . CYS A 1 87 ? 3.217 -3.757 18.944 1.00 86.38 87 CYS A O 1
ATOM 671 N N . LYS A 1 88 ? 1.490 -4.540 20.133 1.00 88.44 88 LYS A N 1
ATOM 672 C CA . LYS A 1 88 ? 2.095 -5.862 20.365 1.00 88.44 88 LYS A CA 1
ATOM 673 C C . LYS A 1 88 ? 2.435 -6.592 19.067 1.00 88.44 88 LYS A C 1
ATOM 675 O O . LYS A 1 88 ? 3.458 -7.264 18.986 1.00 88.44 88 LYS A O 1
ATOM 680 N N . ARG A 1 89 ? 1.583 -6.520 18.040 1.00 89.19 89 ARG A N 1
ATOM 681 C CA . ARG A 1 89 ? 1.886 -7.136 16.734 1.00 89.19 89 ARG A CA 1
ATOM 682 C C . ARG A 1 89 ? 3.065 -6.447 16.059 1.00 89.19 89 ARG A C 1
ATOM 684 O O . ARG A 1 89 ? 3.940 -7.135 15.540 1.00 89.19 89 ARG A O 1
ATOM 691 N N . PHE A 1 90 ? 3.104 -5.122 16.116 1.00 92.19 90 PHE A N 1
ATOM 692 C CA . PHE A 1 90 ? 4.179 -4.326 15.548 1.00 92.19 90 PHE A CA 1
ATOM 693 C C . PHE A 1 90 ? 5.515 -4.568 16.262 1.00 92.19 90 PHE A C 1
ATOM 695 O O . PHE A 1 90 ? 6.520 -4.778 15.596 1.00 92.19 90 PHE A O 1
ATOM 702 N N . GLU A 1 91 ? 5.529 -4.644 17.593 1.00 92.12 91 GLU A N 1
ATOM 703 C CA . GLU A 1 91 ? 6.720 -4.996 18.380 1.00 92.12 91 GLU A CA 1
ATOM 704 C C . GLU A 1 91 ? 7.294 -6.362 17.979 1.00 92.12 91 GLU A C 1
ATOM 706 O O . GLU A 1 91 ? 8.507 -6.519 17.873 1.00 92.12 91 GLU A O 1
ATOM 711 N N . ASN A 1 92 ? 6.426 -7.345 17.717 1.00 91.50 92 ASN A N 1
ATOM 712 C CA . ASN A 1 92 ? 6.850 -8.706 17.388 1.00 91.50 92 ASN A CA 1
ATOM 713 C C . ASN A 1 92 ? 7.274 -8.886 15.924 1.00 91.50 92 ASN A C 1
ATOM 715 O O . ASN A 1 92 ? 8.200 -9.643 15.644 1.00 91.50 92 ASN A O 1
ATOM 719 N N . ALA A 1 93 ? 6.567 -8.258 14.984 1.00 88.56 93 ALA A N 1
ATOM 720 C CA . ALA A 1 93 ? 6.733 -8.514 13.553 1.00 88.56 93 ALA A CA 1
ATOM 721 C C . ALA A 1 93 ? 7.372 -7.344 12.789 1.00 88.56 93 ALA A C 1
ATOM 723 O O . ALA A 1 93 ? 7.702 -7.495 11.616 1.00 88.56 93 ALA A O 1
ATOM 724 N N . SER A 1 94 ? 7.521 -6.176 13.423 1.00 90.88 94 SER A N 1
ATOM 725 C CA . SER A 1 94 ? 7.906 -4.900 12.794 1.00 90.88 94 SER A CA 1
ATOM 726 C C . SER A 1 94 ? 6.976 -4.449 11.659 1.00 90.88 94 SER A C 1
ATOM 728 O O . SER A 1 94 ? 7.319 -3.566 10.876 1.00 90.88 94 SER A O 1
ATOM 730 N N . TYR A 1 95 ? 5.782 -5.039 11.568 1.00 87.75 95 TYR A N 1
ATOM 731 C CA . TYR A 1 95 ? 4.708 -4.624 10.674 1.00 87.75 95 TYR A CA 1
ATOM 732 C C . TYR A 1 95 ? 3.348 -4.922 11.314 1.00 87.75 95 TYR A C 1
ATOM 734 O O . TYR A 1 95 ? 3.219 -5.795 12.175 1.00 87.75 95 TYR A O 1
ATOM 742 N N . ALA A 1 96 ? 2.313 -4.207 10.876 1.00 86.69 96 ALA A N 1
ATOM 743 C CA . ALA A 1 96 ? 0.931 -4.469 11.255 1.00 86.69 96 ALA A CA 1
ATOM 744 C C . ALA A 1 96 ? 0.035 -4.404 10.015 1.00 86.69 96 ALA A C 1
ATOM 746 O O . ALA A 1 96 ? 0.134 -3.476 9.218 1.00 86.69 96 ALA A O 1
ATOM 747 N N . VAL A 1 97 ? -0.842 -5.398 9.859 1.00 88.06 97 VAL A N 1
ATOM 748 C CA . VAL A 1 97 ? -1.869 -5.419 8.810 1.00 88.06 97 VAL A CA 1
ATOM 749 C C . VAL A 1 97 ? -3.215 -5.141 9.466 1.00 88.06 97 VAL A C 1
ATOM 751 O O . VAL A 1 97 ? -3.638 -5.888 10.352 1.00 88.06 97 VAL A O 1
ATOM 754 N N . LEU A 1 98 ? -3.863 -4.058 9.039 1.00 87.56 98 LEU A N 1
ATOM 755 C CA . LEU A 1 98 ? -5.174 -3.626 9.518 1.00 87.56 98 LEU A CA 1
ATOM 756 C C . LEU A 1 98 ? -6.198 -3.856 8.404 1.00 87.56 98 LEU A C 1
ATOM 758 O O . LEU A 1 98 ? -6.064 -3.320 7.306 1.00 87.56 98 LEU A O 1
ATOM 762 N N . THR A 1 99 ? -7.199 -4.683 8.679 1.00 87.25 99 THR A N 1
ATOM 763 C CA . THR A 1 99 ? -8.319 -4.951 7.771 1.00 87.25 99 THR A CA 1
ATOM 764 C C . THR A 1 99 ? -9.418 -3.930 8.019 1.00 87.25 99 THR A C 1
ATOM 766 O O . THR A 1 99 ? -9.721 -3.662 9.174 1.00 87.25 99 THR A O 1
ATOM 769 N N . GLU A 1 100 ? -10.038 -3.386 6.969 1.00 84.94 100 GLU A N 1
ATOM 770 C CA . GLU A 1 100 ? -11.145 -2.418 7.123 1.00 84.94 100 GLU A CA 1
ATOM 771 C C . GLU A 1 100 ? -10.753 -1.212 7.997 1.00 84.94 100 GLU A C 1
ATOM 773 O O . GLU A 1 100 ? -11.453 -0.809 8.925 1.00 84.94 100 GLU A O 1
ATOM 778 N N . PHE A 1 101 ? -9.567 -0.660 7.728 1.00 88.44 101 PHE A N 1
ATOM 779 C CA . PHE A 1 101 ? -9.021 0.447 8.508 1.00 88.44 101 PHE A CA 1
ATOM 780 C C . PHE A 1 101 ? -9.905 1.699 8.446 1.00 88.44 101 PHE A C 1
ATOM 782 O O . PHE A 1 101 ? -10.151 2.348 9.463 1.00 88.44 101 PHE A O 1
ATOM 789 N N . LEU A 1 102 ? -10.399 2.020 7.251 1.00 89.12 102 LEU A N 1
ATOM 790 C CA . LEU A 1 102 ? -11.310 3.136 7.038 1.00 89.12 102 LEU A CA 1
ATOM 791 C C . LEU A 1 102 ? -12.727 2.764 7.463 1.00 89.12 102 LEU A C 1
ATOM 793 O O . LEU A 1 102 ? -13.142 1.607 7.372 1.00 89.12 102 LEU A O 1
ATOM 797 N N . ARG A 1 103 ? -13.509 3.770 7.855 1.00 89.00 103 ARG A N 1
ATOM 798 C CA . ARG A 1 103 ? -14.955 3.601 8.009 1.00 89.00 103 ARG A CA 1
ATOM 799 C C . ARG A 1 103 ? -15.577 3.058 6.719 1.00 89.00 103 ARG A C 1
ATOM 801 O O . ARG A 1 103 ? -15.205 3.519 5.638 1.00 89.00 103 ARG A O 1
ATOM 808 N N . PRO A 1 104 ? -16.580 2.168 6.816 1.00 86.44 104 PRO A N 1
ATOM 809 C CA . PRO A 1 104 ? -17.202 1.557 5.643 1.00 86.44 104 PRO A CA 1
ATOM 810 C C . PRO A 1 104 ? -17.821 2.602 4.707 1.00 86.44 104 PRO A C 1
ATOM 812 O O . PRO A 1 104 ? -17.751 2.458 3.493 1.00 86.44 104 PRO A O 1
ATOM 815 N N . GLU A 1 105 ? -18.354 3.697 5.255 1.00 87.81 105 GLU A N 1
ATOM 816 C CA . GLU A 1 105 ? -18.915 4.807 4.476 1.00 87.81 105 GLU A CA 1
ATOM 817 C C . GLU A 1 105 ? -17.848 5.547 3.657 1.00 87.81 105 GLU A C 1
ATOM 819 O O . GLU A 1 105 ? -18.054 5.844 2.482 1.00 87.81 105 GLU A O 1
ATOM 824 N N . VAL A 1 106 ? -16.689 5.828 4.263 1.00 88.75 106 VAL A N 1
ATOM 825 C CA . VAL A 1 106 ? -15.568 6.502 3.589 1.00 88.75 106 VAL A CA 1
AT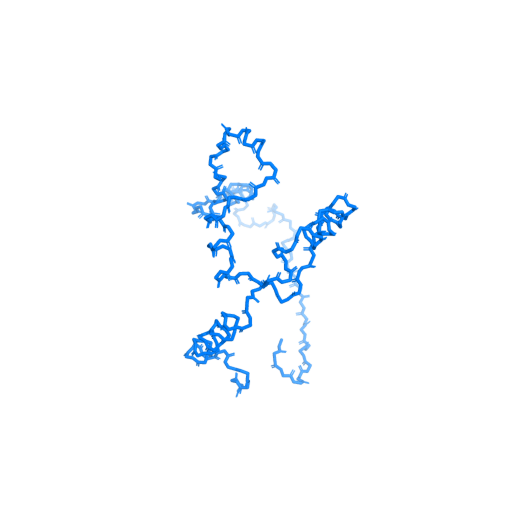OM 826 C C . VAL A 1 106 ? -14.951 5.570 2.552 1.00 88.75 106 VAL A C 1
ATOM 828 O O . VAL A 1 106 ? -14.704 5.989 1.424 1.00 88.75 106 VAL A O 1
ATOM 831 N N . ALA A 1 107 ? -14.770 4.296 2.902 1.00 89.25 107 ALA A N 1
ATOM 832 C CA . ALA A 1 107 ? -14.268 3.274 1.996 1.00 89.25 107 ALA A CA 1
ATOM 833 C C . ALA A 1 107 ? -15.176 3.101 0.768 1.00 89.25 107 ALA A C 1
ATOM 835 O O . ALA A 1 107 ? -14.670 3.106 -0.348 1.00 89.25 107 ALA A O 1
ATOM 836 N N . ALA A 1 108 ? -16.499 3.033 0.954 1.00 89.81 108 ALA A N 1
ATOM 837 C CA . ALA A 1 108 ? -17.463 2.906 -0.141 1.00 89.81 108 ALA A CA 1
ATOM 838 C C . ALA A 1 108 ? -17.502 4.147 -1.046 1.00 89.81 108 ALA A C 1
ATOM 840 O O . ALA A 1 108 ? -17.618 4.041 -2.267 1.00 89.81 108 ALA A O 1
ATOM 841 N N . ARG A 1 109 ? -17.380 5.347 -0.464 1.00 91.50 109 ARG A N 1
ATOM 842 C CA . ARG A 1 109 ? -17.278 6.589 -1.244 1.00 91.50 109 ARG A CA 1
ATOM 843 C C . ARG A 1 109 ? -16.006 6.623 -2.086 1.00 91.50 109 ARG A C 1
ATOM 845 O O . ARG A 1 109 ? -16.069 6.999 -3.252 1.00 91.50 109 ARG A O 1
ATOM 852 N N . LEU A 1 110 ? -14.872 6.232 -1.505 1.00 90.56 110 LEU A N 1
ATOM 853 C CA . LEU A 1 110 ? -13.598 6.164 -2.217 1.00 90.56 110 LEU A CA 1
ATOM 854 C C . LEU A 1 110 ? -13.619 5.089 -3.300 1.00 90.56 110 LEU A C 1
ATOM 856 O O . LEU A 1 110 ? -13.182 5.372 -4.406 1.00 90.56 110 LEU A O 1
ATOM 860 N N . SER A 1 111 ? -14.161 3.901 -3.022 1.00 89.06 111 SER A N 1
ATOM 861 C CA . SER A 1 111 ? -14.251 2.837 -4.025 1.00 89.06 111 SER A CA 1
ATOM 862 C C . SER A 1 111 ? -15.104 3.273 -5.210 1.00 89.06 111 SER A C 1
ATOM 864 O O . SER A 1 111 ? -14.647 3.168 -6.337 1.00 89.06 111 SER A O 1
ATOM 866 N N . THR A 1 112 ? -16.274 3.870 -4.963 1.00 90.12 112 THR A N 1
ATOM 867 C CA . THR A 1 112 ? -17.149 4.371 -6.036 1.00 90.12 112 THR A CA 1
ATOM 868 C C . THR A 1 112 ? -16.446 5.442 -6.870 1.00 90.12 112 THR A C 1
ATOM 870 O O . THR A 1 112 ? -16.427 5.364 -8.092 1.00 90.12 112 THR A O 1
ATOM 873 N N . SER A 1 113 ? -15.810 6.424 -6.221 1.00 90.38 113 SER A N 1
ATOM 874 C CA . SER A 1 113 ? -15.112 7.495 -6.937 1.00 90.38 113 SER A CA 1
ATOM 875 C C . SER A 1 113 ? -13.904 6.991 -7.726 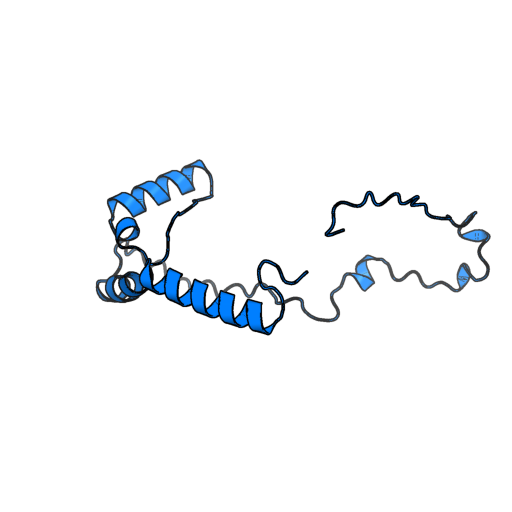1.00 90.38 113 SER A C 1
ATOM 877 O O . SER A 1 113 ? -13.622 7.530 -8.791 1.00 90.38 113 SER A O 1
ATOM 879 N N . LEU A 1 114 ? -13.173 6.002 -7.207 1.00 89.88 114 LEU A N 1
ATOM 880 C CA . LEU A 1 114 ? -12.041 5.401 -7.910 1.00 89.88 114 LEU A CA 1
ATOM 881 C C . LEU A 1 114 ? -12.522 4.548 -9.082 1.00 89.88 114 LEU A C 1
ATOM 883 O O . LEU A 1 114 ? -11.970 4.673 -10.163 1.00 89.88 114 LEU A O 1
ATOM 887 N N . GLU A 1 115 ? -13.592 3.771 -8.911 1.00 89.06 115 GLU A N 1
ATOM 888 C CA . GLU A 1 115 ? -14.208 2.993 -9.991 1.00 89.06 115 GLU A CA 1
ATOM 889 C C . GLU A 1 115 ? -14.737 3.884 -11.124 1.00 89.06 115 GLU A C 1
ATOM 891 O O . GLU A 1 115 ? -14.589 3.538 -12.294 1.00 89.06 115 GLU A O 1
ATOM 896 N N . GLU A 1 116 ? -15.321 5.044 -10.809 1.00 88.81 116 GLU A N 1
ATOM 897 C CA . GLU A 1 116 ? -15.771 6.022 -11.810 1.00 88.81 116 GLU A CA 1
ATOM 898 C C . GLU A 1 116 ? -14.603 6.613 -12.612 1.00 88.81 116 GLU A C 1
ATOM 900 O O . GLU A 1 116 ? -14.697 6.748 -13.835 1.00 88.81 116 GLU A O 1
ATOM 905 N N . VAL A 1 117 ? -13.499 6.947 -11.939 1.00 88.25 117 VAL A N 1
ATOM 906 C CA . VAL A 1 117 ? -12.282 7.46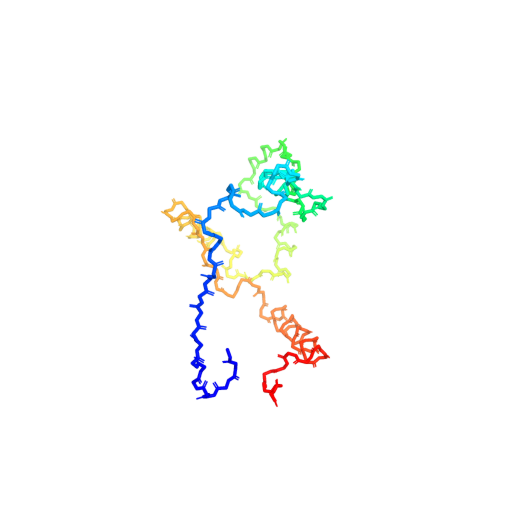4 -12.585 1.00 88.25 117 VAL A CA 1
ATOM 907 C C . VAL A 1 117 ? -11.608 6.372 -13.410 1.00 88.25 117 VAL A C 1
ATOM 909 O O . VAL A 1 117 ? -11.306 6.595 -14.579 1.00 88.25 117 VAL A O 1
ATOM 912 N N . ASP A 1 118 ? -11.463 5.170 -12.857 1.00 87.69 118 ASP A N 1
ATOM 913 C CA . ASP A 1 118 ? -10.919 4.012 -13.564 1.00 87.69 118 ASP A CA 1
ATOM 914 C C . ASP A 1 118 ? -11.764 3.681 -14.803 1.00 87.69 118 ASP A C 1
ATOM 916 O O . ASP A 1 118 ? -11.222 3.346 -15.858 1.00 87.69 118 ASP A O 1
ATOM 920 N N . ALA A 1 119 ? -13.092 3.813 -14.724 1.00 84.56 119 ALA A N 1
ATOM 921 C CA . ALA A 1 119 ? -13.975 3.648 -15.874 1.00 84.56 119 ALA A CA 1
ATOM 922 C C . ALA A 1 119 ? -13.772 4.743 -16.931 1.00 84.56 119 ALA A C 1
ATOM 924 O O . ALA A 1 119 ? -13.757 4.432 -18.124 1.00 84.56 119 ALA A O 1
ATOM 925 N N . ALA A 1 120 ? -13.584 6.000 -16.518 1.00 85.06 120 ALA A N 1
ATOM 926 C CA . ALA A 1 120 ? -13.286 7.105 -17.428 1.00 85.06 120 ALA A CA 1
ATOM 927 C C . ALA A 1 120 ? -11.925 6.935 -18.129 1.00 85.06 120 ALA A C 1
ATOM 929 O O . ALA A 1 120 ? -11.809 7.221 -19.322 1.00 85.06 120 ALA A O 1
ATOM 930 N N . ASP A 1 121 ? -10.932 6.403 -17.418 1.00 84.06 121 ASP A N 1
ATOM 931 C CA . ASP A 1 121 ? -9.580 6.145 -17.922 1.00 84.06 121 ASP A CA 1
ATOM 932 C C . ASP A 1 121 ? -9.466 4.825 -18.717 1.00 84.06 121 ASP A C 1
ATOM 934 O O . ASP A 1 121 ? -8.409 4.508 -19.268 1.00 84.06 121 ASP A O 1
ATOM 938 N N . GLY A 1 122 ? -10.557 4.058 -18.830 1.00 78.88 122 GLY A N 1
ATOM 939 C CA . GLY A 1 122 ? -10.609 2.816 -19.607 1.00 78.88 122 GLY A CA 1
ATOM 940 C C . GLY A 1 122 ? -10.006 1.597 -18.899 1.00 78.88 122 GLY A C 1
ATOM 941 O O . GLY A 1 122 ? -9.694 0.601 -19.551 1.00 78.88 122 GLY A O 1
ATOM 942 N N . PHE A 1 123 ? -9.858 1.646 -17.575 1.00 78.69 123 PHE A N 1
ATOM 943 C CA . PHE A 1 123 ? -9.388 0.549 -16.721 1.00 78.69 123 PHE A CA 1
ATOM 944 C C . PHE A 1 123 ? -10.520 -0.276 -16.091 1.00 78.69 123 PHE A C 1
ATOM 946 O O . PHE A 1 123 ? -10.264 -1.097 -15.209 1.00 78.69 123 PHE A O 1
ATOM 953 N N . ALA A 1 124 ? -11.760 -0.109 -16.558 1.00 73.75 124 ALA A N 1
ATOM 954 C CA . ALA A 1 124 ? -12.904 -0.863 -16.058 1.00 73.75 124 ALA A CA 1
ATOM 955 C C . ALA A 1 124 ? -12.682 -2.392 -16.144 1.00 73.75 124 ALA A C 1
ATOM 957 O O . ALA A 1 124 ? -12.085 -2.889 -17.109 1.00 73.75 124 ALA A O 1
ATOM 958 N N . PRO A 1 125 ? -13.194 -3.173 -15.174 1.00 64.50 125 PRO A N 1
ATOM 959 C CA . PRO A 1 125 ? -13.133 -4.628 -15.225 1.00 64.50 125 PRO A CA 1
ATOM 960 C C . PRO A 1 125 ? -13.935 -5.134 -16.433 1.00 64.50 125 PRO A C 1
ATOM 962 O O . PRO A 1 125 ? -15.162 -5.097 -16.438 1.00 64.50 125 PRO A O 1
ATOM 965 N N . GLY A 1 126 ? -13.228 -5.586 -17.472 1.00 59.59 126 GLY A N 1
ATOM 966 C CA . GLY A 1 126 ? -13.823 -6.004 -18.746 1.00 59.59 126 GLY A CA 1
ATOM 967 C C . GLY A 1 126 ? -13.658 -5.010 -19.900 1.00 59.59 126 GLY A C 1
ATOM 968 O O . GLY A 1 126 ? -14.227 -5.246 -20.960 1.00 59.59 126 GLY A O 1
ATOM 969 N N . ALA A 1 127 ? -12.873 -3.939 -19.732 1.00 55.47 127 ALA A N 1
ATOM 970 C CA . ALA A 1 127 ? -12.322 -3.173 -20.850 1.00 55.47 127 ALA A CA 1
ATOM 971 C C . ALA A 1 127 ? -11.240 -4.013 -21.569 1.00 55.47 127 ALA A C 1
ATOM 973 O O . ALA A 1 127 ? -10.037 -3.784 -21.430 1.00 55.47 127 ALA A O 1
ATOM 974 N N . GLU A 1 128 ? -11.688 -5.053 -22.271 1.00 49.56 128 GLU A N 1
ATOM 975 C CA . GLU A 1 128 ? -10.946 -5.828 -23.275 1.00 49.56 128 GLU A CA 1
ATOM 976 C C . GLU A 1 128 ? -11.619 -5.691 -24.644 1.00 49.56 128 GLU A C 1
ATOM 978 O O . GLU A 1 128 ? -12.871 -5.659 -24.697 1.00 49.56 128 GLU A O 1
#